Protein AF-A0A7S4NSL6-F1 (afdb_monomer)

Solvent-accessible surface area (backbone atoms only — not comparable to full-atom values): 6901 Å² total; per-residue (Å²): 97,64,71,35,50,52,52,34,56,69,45,31,37,76,83,61,47,49,78,43,40,2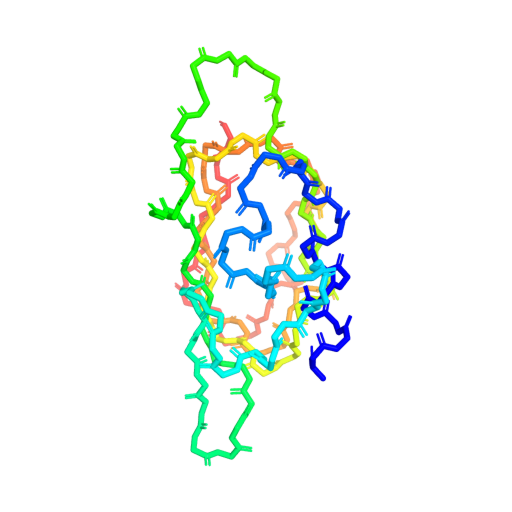9,46,99,85,71,45,74,51,62,60,87,69,22,70,45,46,42,61,42,100,89,68,46,54,30,35,37,48,52,49,74,77,58,77,67,63,92,55,89,72,48,47,27,35,48,50,57,65,38,48,50,55,6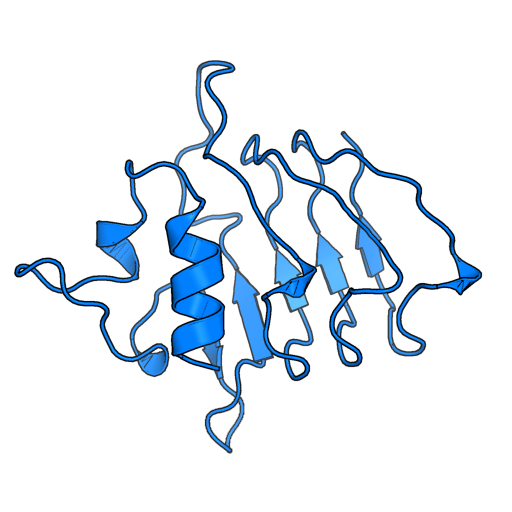3,25,29,37,41,34,47,31,54,39,37,30,30,36,62,51,53,37,80,44,46,28,63,44,27,23,34,39,37,36,26,50,23,52,61,40,73,64,91,46,81,90,41,46,35,90,62,48,79,45,81,40,67,56,99

Organism: NCBI:txid180227

Structure (mmCIF, N/CA/C/O backbone):
data_AF-A0A7S4NSL6-F1
#
_entry.id   AF-A0A7S4NSL6-F1
#
loop_
_atom_site.group_PDB
_atom_site.id
_atom_site.type_symbol
_atom_site.label_atom_id
_atom_site.label_alt_id
_atom_site.label_comp_id
_atom_site.label_asym_id
_atom_site.label_entity_id
_atom_site.label_seq_id
_atom_site.pdbx_PDB_ins_code
_atom_site.Cartn_x
_atom_site.Cartn_y
_atom_site.Cartn_z
_atom_site.occupancy
_atom_site.B_iso_or_equiv
_atom_site.auth_seq_id
_atom_site.auth_comp_id
_atom_site.auth_asym_id
_atom_site.auth_atom_id
_atom_site.pdbx_PDB_model_num
ATOM 1 N N . GLN A 1 1 ? -0.984 0.422 12.783 1.00 85.38 1 GLN A N 1
ATOM 2 C CA . GLN A 1 1 ? -1.329 0.854 11.412 1.00 85.38 1 GLN A CA 1
ATOM 3 C C . GLN A 1 1 ? -0.835 2.257 11.073 1.00 85.38 1 GLN A C 1
ATOM 5 O O . GLN A 1 1 ? -0.291 2.384 9.993 1.00 85.38 1 GLN A O 1
ATOM 10 N N . GLN A 1 2 ? -0.917 3.262 11.964 1.00 94.06 2 GLN A N 1
ATOM 11 C CA . GLN A 1 2 ? -0.351 4.609 11.734 1.00 94.06 2 GLN A CA 1
ATOM 12 C C . GLN A 1 2 ? 1.082 4.547 11.174 1.00 94.06 2 GLN A C 1
ATOM 14 O O . GLN A 1 2 ? 1.312 4.898 10.026 1.00 94.06 2 GLN A O 1
ATOM 19 N N . SER A 1 3 ? 2.024 3.967 11.924 1.00 94.31 3 SER A N 1
ATOM 20 C CA . SER A 1 3 ? 3.428 3.878 11.491 1.00 94.31 3 SER A CA 1
ATOM 21 C C . SER A 1 3 ? 3.640 3.040 10.225 1.00 94.31 3 SER A C 1
ATOM 23 O O . SER A 1 3 ? 4.602 3.257 9.503 1.00 94.31 3 SER A O 1
ATOM 25 N N . LEU A 1 4 ? 2.751 2.085 9.935 1.00 94.44 4 LEU A N 1
ATOM 26 C CA . LEU A 1 4 ? 2.801 1.316 8.688 1.00 94.44 4 LEU A CA 1
ATOM 27 C C . LEU A 1 4 ? 2.448 2.215 7.493 1.00 94.44 4 LEU A C 1
ATOM 29 O O . LEU A 1 4 ? 3.195 2.270 6.520 1.00 94.44 4 LEU A O 1
ATOM 33 N N . MET A 1 5 ? 1.379 3.003 7.620 1.00 94.69 5 MET A N 1
ATOM 34 C CA . MET A 1 5 ? 0.961 3.980 6.612 1.00 94.69 5 MET A CA 1
ATOM 35 C C . MET A 1 5 ? 2.003 5.087 6.412 1.00 94.69 5 MET A C 1
ATOM 37 O O . MET A 1 5 ? 2.308 5.446 5.277 1.00 94.69 5 MET A O 1
ATOM 41 N N . GLU A 1 6 ? 2.607 5.585 7.493 1.00 94.12 6 GLU A N 1
ATOM 42 C CA . GLU A 1 6 ? 3.726 6.541 7.442 1.00 94.12 6 GLU A CA 1
ATOM 43 C C . GLU A 1 6 ? 4.904 5.994 6.647 1.00 94.12 6 GLU A C 1
ATOM 45 O O . GLU A 1 6 ? 5.508 6.705 5.842 1.00 94.12 6 GLU A O 1
ATOM 50 N N . MET A 1 7 ? 5.199 4.709 6.811 1.00 92.25 7 MET A N 1
ATOM 51 C CA . MET A 1 7 ? 6.264 4.066 6.064 1.00 92.25 7 MET A CA 1
ATOM 52 C C . MET A 1 7 ? 5.914 3.885 4.588 1.00 92.25 7 MET A C 1
ATOM 54 O O . MET A 1 7 ? 6.783 4.146 3.756 1.00 92.25 7 MET A O 1
ATOM 58 N N . VAL A 1 8 ? 4.663 3.550 4.246 1.00 91.69 8 VAL A N 1
ATOM 59 C CA . VAL A 1 8 ? 4.191 3.533 2.848 1.00 91.69 8 VAL A CA 1
ATOM 60 C C . VAL A 1 8 ? 4.449 4.888 2.188 1.00 91.69 8 VAL A C 1
ATOM 62 O O . VAL A 1 8 ? 5.104 4.950 1.146 1.00 91.69 8 VAL A O 1
ATOM 65 N N . VAL A 1 9 ? 3.993 5.981 2.807 1.00 90.25 9 VAL A N 1
ATOM 66 C CA . VAL A 1 9 ? 4.131 7.311 2.200 1.00 90.25 9 VAL A CA 1
ATOM 67 C C . VAL A 1 9 ? 5.565 7.830 2.239 1.00 90.25 9 VAL A C 1
ATOM 69 O O . VAL A 1 9 ? 5.956 8.564 1.342 1.00 90.25 9 VAL A O 1
ATOM 72 N N . SER A 1 10 ? 6.397 7.402 3.195 1.00 88.81 10 SER A N 1
ATOM 73 C CA . SER A 1 10 ? 7.812 7.806 3.272 1.00 88.81 10 SER A CA 1
ATOM 74 C C . SER A 1 10 ? 8.651 7.405 2.052 1.00 88.81 10 SER A C 1
ATOM 76 O O . SER A 1 10 ? 9.689 8.014 1.802 1.00 88.81 10 SER A O 1
ATOM 78 N N . GLN A 1 11 ? 8.221 6.376 1.312 1.00 86.38 11 GLN A N 1
ATOM 79 C CA . GLN A 1 11 ? 8.915 5.863 0.125 1.00 86.38 11 GLN A CA 1
ATOM 80 C C . GLN A 1 11 ? 8.409 6.485 -1.186 1.00 86.38 11 GLN A C 1
ATOM 82 O O . GLN A 1 11 ? 9.006 6.279 -2.250 1.00 86.38 11 GLN A O 1
ATOM 87 N N . MET A 1 12 ? 7.319 7.250 -1.124 1.00 86.31 12 MET A N 1
ATOM 88 C CA . MET A 1 12 ? 6.783 7.995 -2.259 1.00 86.31 12 MET A CA 1
ATOM 89 C C . MET A 1 12 ? 7.643 9.250 -2.522 1.00 86.31 12 MET A C 1
ATOM 91 O O . MET A 1 12 ? 8.482 9.644 -1.710 1.00 86.31 12 MET A O 1
ATOM 95 N N . SER A 1 13 ? 7.466 9.896 -3.676 1.00 76.31 13 SER A N 1
ATOM 96 C CA . SER A 1 13 ? 8.153 11.159 -3.969 1.00 76.31 13 SER A CA 1
ATOM 97 C C . SER A 1 13 ? 7.552 12.298 -3.139 1.00 76.31 13 SER A C 1
ATOM 99 O O . SER A 1 13 ? 6.334 12.430 -3.049 1.00 76.31 13 SER A O 1
ATOM 101 N N . ALA A 1 14 ? 8.411 13.137 -2.550 1.00 61.50 14 ALA A N 1
ATOM 102 C CA . ALA A 1 14 ? 8.052 14.232 -1.638 1.00 61.50 14 ALA A CA 1
ATOM 103 C C . ALA A 1 14 ? 7.047 15.240 -2.217 1.00 61.50 14 ALA A C 1
ATOM 105 O O . ALA A 1 14 ? 6.343 15.922 -1.470 1.00 61.50 14 ALA A O 1
ATOM 106 N N . GLU A 1 15 ? 6.952 15.333 -3.543 1.00 64.00 15 GLU A N 1
ATOM 107 C CA . GLU A 1 15 ? 5.935 16.143 -4.192 1.00 64.00 15 GLU A CA 1
ATOM 108 C C . GLU A 1 15 ? 4.558 15.521 -3.910 1.00 64.00 15 GLU A C 1
ATOM 110 O O . GLU A 1 15 ? 4.163 14.540 -4.533 1.00 64.00 15 GLU A O 1
ATOM 115 N N . ASN A 1 16 ? 3.821 16.133 -2.976 1.00 64.25 16 ASN A N 1
ATOM 116 C CA . ASN A 1 16 ? 2.416 15.897 -2.600 1.00 64.25 16 ASN A CA 1
ATOM 117 C C . ASN A 1 16 ? 2.143 15.022 -1.361 1.00 64.25 16 ASN A C 1
ATOM 119 O O . ASN A 1 16 ? 1.035 15.137 -0.838 1.00 64.25 16 ASN A O 1
ATOM 123 N N . ILE A 1 17 ? 3.098 14.248 -0.821 1.00 70.81 17 ILE A N 1
ATOM 124 C CA . ILE A 1 17 ? 2.880 13.471 0.428 1.00 70.81 17 ILE A CA 1
ATOM 125 C C . ILE A 1 17 ? 2.456 14.382 1.579 1.00 70.81 17 ILE A C 1
ATOM 127 O O . ILE A 1 17 ? 1.480 14.110 2.282 1.00 70.81 17 ILE A O 1
ATOM 131 N N . ASP A 1 18 ? 3.178 15.488 1.746 1.00 76.62 18 ASP A N 1
ATOM 132 C CA . ASP A 1 18 ? 2.982 16.397 2.871 1.00 76.62 18 ASP A CA 1
ATOM 133 C C . ASP A 1 18 ? 1.570 16.998 2.862 1.00 76.62 18 ASP A C 1
ATOM 135 O O . ASP A 1 18 ? 0.954 17.149 3.912 1.00 76.62 18 ASP A O 1
ATOM 139 N N . SER A 1 19 ? 1.009 17.255 1.674 1.00 77.62 19 SER A N 1
ATOM 140 C CA . SER A 1 19 ? -0.296 17.908 1.539 1.00 77.62 19 SER A CA 1
ATOM 141 C C . SER A 1 19 ? -1.440 17.107 2.167 1.00 77.62 19 SER A C 1
ATOM 143 O O . SER A 1 19 ? -2.299 17.695 2.826 1.00 77.62 19 SER A O 1
ATOM 145 N N . PHE A 1 20 ? -1.431 15.775 2.036 1.00 85.19 20 PHE A N 1
ATOM 146 C CA . PHE A 1 20 ? -2.503 14.930 2.564 1.00 85.19 20 PHE A CA 1
ATOM 147 C C . PHE A 1 20 ? -2.150 14.243 3.885 1.00 85.19 20 PHE A C 1
ATOM 149 O O . PHE A 1 20 ? -3.065 13.990 4.663 1.00 85.19 20 PHE A O 1
ATOM 156 N N . SER A 1 21 ? -0.867 14.032 4.198 1.00 89.25 21 SER A N 1
ATOM 157 C CA . SER A 1 21 ? -0.452 13.268 5.388 1.00 89.25 21 SER A CA 1
ATOM 158 C C . SER A 1 21 ? 0.189 14.087 6.513 1.00 89.25 21 SER A C 1
ATOM 160 O O . SER A 1 21 ? 0.227 13.599 7.641 1.00 89.25 21 SER A O 1
ATOM 162 N N . LYS A 1 22 ? 0.678 15.316 6.267 1.00 90.75 22 LYS A N 1
ATOM 163 C CA . LYS A 1 22 ? 1.448 16.083 7.264 1.00 90.75 22 LYS A CA 1
ATOM 164 C C . LYS A 1 22 ? 0.883 17.456 7.589 1.00 90.75 22 LYS A C 1
ATOM 166 O O . LYS A 1 22 ? 0.359 18.158 6.726 1.00 90.75 22 LYS A O 1
ATOM 171 N N . ASP A 1 23 ? 1.019 17.855 8.848 1.00 90.19 23 ASP A N 1
ATOM 172 C CA . ASP A 1 23 ? 0.703 19.192 9.343 1.00 90.19 23 ASP A CA 1
ATOM 173 C C . ASP A 1 23 ? 1.667 20.267 8.772 1.00 90.19 23 ASP A C 1
ATOM 175 O O . ASP A 1 23 ? 2.686 19.938 8.156 1.00 90.19 23 ASP A O 1
ATOM 179 N N . PRO A 1 24 ? 1.390 21.571 8.975 1.00 88.75 24 PRO A N 1
ATOM 180 C CA . PRO A 1 24 ? 2.279 22.648 8.526 1.00 88.75 24 PRO A CA 1
ATOM 181 C C . PRO A 1 24 ? 3.691 22.627 9.133 1.00 88.75 24 PRO A C 1
ATOM 183 O O . PRO A 1 24 ? 4.565 23.346 8.652 1.00 88.75 24 PRO A O 1
ATOM 186 N N . ASN A 1 25 ? 3.919 21.838 10.186 1.00 89.25 25 ASN A N 1
ATOM 187 C CA . ASN A 1 25 ? 5.221 21.673 10.828 1.00 89.25 25 ASN A CA 1
ATOM 188 C C . ASN A 1 25 ? 6.001 20.474 10.261 1.00 89.25 25 ASN A C 1
ATOM 190 O O . ASN A 1 25 ? 7.143 20.252 10.661 1.00 89.25 25 ASN A O 1
ATOM 194 N N . GLY A 1 26 ? 5.409 19.710 9.336 1.00 87.25 26 GLY A N 1
ATOM 195 C CA . GLY A 1 26 ? 6.012 18.521 8.745 1.00 87.25 26 GLY A CA 1
ATOM 196 C C . GLY A 1 26 ? 5.884 17.259 9.602 1.00 87.25 26 GLY A C 1
ATOM 197 O O . GLY A 1 26 ? 6.600 16.291 9.345 1.00 87.25 26 GLY A O 1
ATOM 198 N N . ASN A 1 27 ? 4.992 17.239 10.594 1.00 90.94 27 ASN A N 1
ATOM 199 C CA . ASN A 1 27 ? 4.657 16.032 11.349 1.00 90.94 27 ASN A CA 1
ATOM 200 C C . ASN A 1 27 ? 3.497 15.303 10.678 1.00 90.94 27 ASN A C 1
ATOM 202 O O . ASN A 1 27 ? 2.580 15.949 10.174 1.00 90.94 27 ASN A O 1
ATOM 206 N N . PHE A 1 28 ? 3.500 13.971 10.701 1.00 93.12 28 PHE A N 1
ATOM 207 C CA . PHE A 1 28 ? 2.334 13.213 10.259 1.00 93.12 28 PHE A CA 1
ATOM 208 C C . PHE A 1 2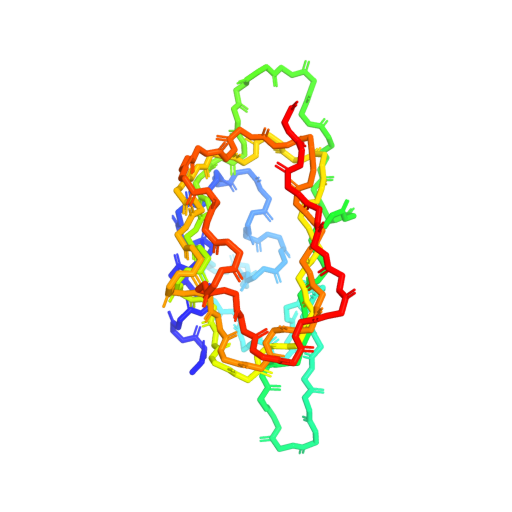8 ? 1.121 13.544 11.133 1.00 93.12 28 PHE A C 1
ATOM 210 O O . PHE A 1 28 ? 1.220 13.569 12.360 1.00 93.12 28 PHE A O 1
ATOM 217 N N . ARG A 1 29 ? -0.012 13.817 10.484 1.00 94.56 29 ARG A N 1
ATOM 218 C CA . ARG A 1 29 ? -1.320 13.849 11.142 1.00 94.56 29 ARG A CA 1
ATOM 219 C C . ARG A 1 29 ? -1.737 12.430 11.514 1.00 94.56 29 ARG A C 1
ATOM 221 O O . ARG A 1 29 ? -1.226 11.461 10.936 1.00 94.56 29 ARG A O 1
ATOM 228 N N . ASP A 1 30 ? -2.713 12.312 12.402 1.00 95.44 30 ASP A N 1
ATOM 229 C CA . ASP A 1 30 ? -3.407 11.045 12.603 1.00 95.44 30 ASP A CA 1
ATOM 230 C C . ASP A 1 30 ? -4.009 10.563 11.272 1.00 95.44 30 ASP A C 1
ATOM 232 O O . ASP A 1 30 ? -4.525 11.362 10.486 1.00 95.44 30 ASP A O 1
ATOM 236 N N . ILE A 1 31 ? -3.921 9.258 10.990 1.00 94.44 31 ILE A N 1
ATOM 237 C CA . ILE A 1 31 ? -4.423 8.657 9.738 1.00 94.44 31 ILE A CA 1
ATOM 238 C C . ILE A 1 31 ? -5.913 8.912 9.499 1.00 94.44 31 ILE A C 1
ATOM 240 O O . ILE A 1 31 ? -6.352 8.846 8.356 1.00 94.44 31 ILE A O 1
ATOM 244 N N . GLU A 1 32 ? -6.680 9.231 10.543 1.00 94.62 32 GLU A N 1
ATOM 245 C CA . GLU A 1 32 ? -8.091 9.626 10.431 1.00 94.62 32 GLU A CA 1
ATOM 246 C C . GLU A 1 32 ? -8.266 10.925 9.624 1.00 94.62 32 GLU A C 1
ATOM 248 O O . GLU A 1 32 ? -9.315 11.163 9.031 1.00 94.62 32 GLU A O 1
ATOM 253 N N . GLU A 1 33 ? -7.226 11.761 9.574 1.00 93.81 33 GLU A N 1
ATOM 254 C CA . GLU A 1 33 ? -7.199 13.023 8.834 1.00 93.81 33 GLU A CA 1
ATOM 255 C C . GLU A 1 33 ? -6.540 12.892 7.451 1.00 93.81 33 GLU A C 1
ATOM 257 O O . GLU A 1 33 ? -6.416 13.881 6.720 1.00 93.81 33 GLU A O 1
ATOM 262 N N . TRP A 1 34 ? -6.059 11.701 7.080 1.00 94.19 34 TRP A N 1
ATOM 263 C CA . TRP A 1 34 ? -5.372 11.513 5.807 1.00 94.19 34 TRP A CA 1
ATOM 264 C C . TRP A 1 34 ? -6.376 11.458 4.662 1.00 94.19 34 TRP A C 1
ATOM 266 O O . TRP A 1 34 ? -7.266 10.610 4.623 1.00 94.19 34 TRP A O 1
ATOM 276 N N . ALA A 1 35 ? -6.206 12.338 3.673 1.00 91.38 35 ALA A N 1
ATOM 277 C CA . ALA A 1 35 ? -7.063 12.298 2.495 1.00 91.38 35 ALA A CA 1
ATOM 278 C C . ALA A 1 35 ? -6.919 10.949 1.770 1.00 91.38 35 ALA A C 1
ATOM 280 O O . ALA A 1 35 ? -5.814 10.420 1.616 1.00 91.38 35 ALA A O 1
ATOM 281 N N . GLY A 1 36 ? -8.051 10.409 1.316 1.00 92.94 36 GLY A N 1
ATOM 282 C CA . GLY A 1 36 ? -8.103 9.121 0.630 1.00 92.94 36 GLY A CA 1
ATOM 283 C C . GLY A 1 36 ? -7.861 7.910 1.529 1.00 92.94 36 GLY A C 1
ATOM 284 O O . GLY A 1 36 ? -7.656 6.832 0.990 1.00 92.94 36 GLY A O 1
ATOM 285 N N . VAL A 1 37 ? -7.865 8.059 2.857 1.00 96.00 37 VAL A N 1
ATOM 286 C CA . VAL A 1 37 ? -7.900 6.933 3.799 1.00 96.00 37 VAL A CA 1
ATOM 287 C C . VAL A 1 37 ? -9.284 6.876 4.442 1.00 96.00 37 VAL A C 1
ATOM 289 O O . VAL A 1 37 ? -9.745 7.862 5.013 1.00 96.00 37 VAL A O 1
ATOM 292 N N . THR A 1 38 ? -9.933 5.717 4.366 1.00 97.25 38 THR A N 1
ATOM 293 C CA . THR A 1 38 ? -11.198 5.443 5.062 1.00 97.25 38 THR A CA 1
ATOM 294 C C . THR A 1 38 ? -10.948 4.392 6.140 1.00 97.25 38 THR A C 1
ATOM 296 O O . THR A 1 38 ? -10.265 3.388 5.900 1.00 97.25 38 THR A O 1
ATOM 299 N N . LEU A 1 39 ? -11.506 4.609 7.332 1.00 97.69 39 LEU A N 1
ATOM 300 C CA . LEU A 1 39 ? -11.377 3.703 8.472 1.00 97.69 39 LEU A CA 1
ATOM 301 C C . LEU A 1 39 ? -12.663 2.898 8.707 1.00 97.69 39 LEU A C 1
ATOM 303 O O . LEU A 1 39 ? -13.760 3.335 8.363 1.00 97.69 39 LEU A O 1
ATOM 307 N N . ASN A 1 40 ? -12.514 1.724 9.310 1.00 96.69 40 ASN A N 1
ATOM 308 C CA . ASN A 1 40 ? -13.595 0.953 9.914 1.00 96.69 40 ASN A CA 1
ATOM 309 C C . ASN A 1 40 ? -14.072 1.603 11.226 1.00 96.69 40 ASN A C 1
ATOM 311 O O . ASN A 1 40 ? -13.393 2.458 11.793 1.00 96.69 40 ASN A O 1
ATOM 315 N N . ASP A 1 41 ? -15.205 1.132 11.760 1.00 95.81 41 ASP A N 1
ATOM 316 C CA . ASP A 1 41 ? -15.775 1.608 13.034 1.00 95.81 41 ASP A CA 1
ATOM 317 C C . ASP A 1 41 ? -14.835 1.409 14.240 1.00 95.81 41 ASP A C 1
ATOM 319 O O . ASP A 1 41 ? -14.955 2.100 15.250 1.00 95.81 41 ASP A O 1
ATOM 323 N N . ASP A 1 42 ? -13.897 0.461 14.149 1.00 95.12 42 ASP A N 1
ATOM 324 C CA . ASP A 1 42 ? -12.866 0.201 15.161 1.00 95.12 42 ASP A CA 1
ATOM 325 C C . ASP A 1 42 ? -11.592 1.048 14.971 1.00 95.12 42 ASP A C 1
ATOM 327 O O . ASP A 1 42 ? -10.603 0.864 15.684 1.00 95.12 42 ASP A O 1
ATOM 331 N N . GLY A 1 43 ? -11.614 1.967 14.004 1.00 94.94 43 GLY A N 1
ATOM 332 C CA . GLY A 1 43 ? -10.507 2.839 13.643 1.00 94.94 43 GLY A CA 1
ATOM 333 C C . GLY A 1 43 ? -9.473 2.192 12.724 1.00 94.94 43 GLY A C 1
ATOM 334 O O . GLY A 1 43 ? -8.502 2.858 12.380 1.00 94.94 43 GLY A O 1
ATOM 335 N N . THR A 1 44 ? -9.618 0.927 12.306 1.00 96.50 44 THR A N 1
ATOM 336 C CA . THR A 1 44 ? -8.651 0.266 11.408 1.00 96.50 44 THR A CA 1
ATOM 337 C C . THR A 1 44 ? -8.739 0.756 9.962 1.00 96.50 44 THR A C 1
ATOM 339 O O . THR A 1 44 ? -9.810 1.131 9.504 1.00 96.50 44 THR A O 1
ATOM 342 N N . VAL A 1 45 ? -7.631 0.772 9.215 1.00 97.81 45 VAL A N 1
ATOM 343 C CA . VAL A 1 45 ? -7.634 1.184 7.802 1.00 97.81 45 VAL A CA 1
ATOM 344 C C . VAL A 1 45 ? -8.401 0.156 6.991 1.00 97.81 45 VAL A C 1
ATOM 346 O O . VAL A 1 45 ? -8.024 -1.016 6.977 1.00 97.81 45 VAL A O 1
ATOM 349 N N . ARG A 1 46 ? -9.444 0.621 6.307 1.00 98.00 46 ARG A N 1
ATOM 350 C CA . ARG A 1 46 ? -10.287 -0.184 5.427 1.00 98.00 46 ARG A CA 1
ATOM 351 C C . ARG A 1 46 ? -9.940 0.039 3.965 1.00 98.00 46 ARG A C 1
ATOM 353 O O . ARG A 1 46 ? -9.838 -0.911 3.205 1.00 98.00 46 ARG A O 1
ATOM 360 N N . GLU A 1 47 ? -9.771 1.288 3.563 1.00 97.88 47 GLU A N 1
ATOM 361 C CA . GLU A 1 47 ? -9.658 1.644 2.151 1.00 97.88 47 GLU A CA 1
ATOM 362 C C . GLU A 1 47 ? -8.628 2.753 1.961 1.00 97.88 47 GLU A C 1
ATOM 364 O O . GLU A 1 47 ? -8.509 3.666 2.785 1.00 97.88 47 GLU A O 1
ATOM 369 N N . VAL A 1 48 ? -7.890 2.654 0.853 1.00 96.19 48 VAL A N 1
ATOM 370 C CA . VAL A 1 48 ? -6.923 3.656 0.416 1.00 96.19 48 VAL A CA 1
ATOM 371 C C . VAL A 1 48 ? -7.160 4.030 -1.048 1.00 96.19 48 VAL A C 1
ATOM 373 O O . VAL A 1 48 ? -6.835 3.272 -1.962 1.00 96.19 48 VAL A O 1
ATOM 376 N N . ILE A 1 49 ? -7.674 5.240 -1.280 1.00 94.06 49 ILE A N 1
ATOM 377 C CA . ILE A 1 49 ? -7.884 5.834 -2.604 1.00 94.06 49 ILE A CA 1
ATOM 378 C C . ILE A 1 49 ? -6.890 6.971 -2.820 1.00 94.06 49 ILE A C 1
ATOM 380 O O . ILE A 1 49 ? -7.135 8.122 -2.453 1.00 94.06 49 ILE A O 1
ATOM 384 N N . TRP A 1 50 ? -5.786 6.681 -3.504 1.00 91.00 50 TRP A N 1
ATOM 385 C CA . TRP A 1 50 ? -4.819 7.709 -3.903 1.00 91.00 50 TRP A CA 1
ATOM 386 C C . TRP A 1 50 ? -4.716 7.898 -5.422 1.00 91.00 50 TRP A C 1
ATOM 388 O O . TRP A 1 50 ? -4.040 8.810 -5.910 1.00 91.00 50 TRP A O 1
ATOM 398 N N . SER A 1 51 ? -5.460 7.102 -6.191 1.00 87.31 51 SER A N 1
ATOM 399 C CA . SER A 1 51 ? -5.615 7.226 -7.643 1.00 87.31 51 SER A CA 1
ATOM 400 C C . SER A 1 51 ? -6.206 8.561 -8.096 1.00 87.31 51 SER A C 1
ATOM 402 O O . SER A 1 51 ? -6.112 8.878 -9.274 1.00 87.31 51 SER A O 1
ATOM 404 N N . THR A 1 52 ? -6.734 9.406 -7.204 1.00 83.44 52 THR A N 1
ATOM 405 C CA . THR A 1 52 ? -7.264 10.751 -7.518 1.00 83.44 52 THR A CA 1
ATOM 406 C C . THR A 1 52 ? -6.485 11.896 -6.864 1.00 83.44 52 THR A C 1
ATOM 408 O O . THR A 1 52 ? -6.565 13.023 -7.345 1.00 83.44 52 THR A O 1
ATOM 411 N N . LEU A 1 53 ? -5.692 11.621 -5.823 1.00 78.62 53 LEU A N 1
ATOM 412 C CA . LEU A 1 53 ? -5.038 12.661 -5.016 1.00 78.62 53 LEU A CA 1
ATOM 413 C C . LEU A 1 53 ? -3.794 13.259 -5.666 1.00 78.62 53 LEU A C 1
ATOM 415 O O . LEU A 1 53 ? -3.461 14.420 -5.438 1.00 78.62 53 LEU A O 1
ATOM 419 N N . PHE A 1 54 ? -3.096 12.476 -6.479 1.00 71.75 54 PHE A N 1
ATOM 420 C CA . PHE A 1 54 ? -1.878 12.935 -7.126 1.00 71.75 54 PHE A CA 1
ATOM 421 C C . PHE A 1 54 ? -2.184 13.597 -8.472 1.00 71.75 54 PHE A C 1
ATOM 423 O O . PHE A 1 54 ? -3.152 13.278 -9.164 1.00 71.75 54 PHE A O 1
ATOM 430 N N . ARG A 1 55 ? -1.333 14.519 -8.917 1.00 74.00 55 ARG A N 1
ATOM 431 C CA . ARG A 1 55 ? -1.338 14.884 -10.338 1.00 74.00 55 ARG A CA 1
ATOM 432 C C . ARG A 1 55 ? -0.806 13.689 -11.132 1.00 74.00 55 ARG A C 1
ATOM 434 O O . ARG A 1 55 ? 0.167 13.062 -10.712 1.00 74.00 55 ARG A O 1
ATOM 441 N N . ILE A 1 56 ? -1.421 13.371 -12.275 1.00 71.44 56 ILE A N 1
ATOM 442 C CA . ILE A 1 56 ? -0.834 12.389 -13.200 1.00 71.44 56 ILE A CA 1
ATOM 443 C C . ILE A 1 56 ? 0.500 12.982 -13.675 1.00 71.44 56 ILE A C 1
ATOM 445 O O . ILE A 1 56 ? 0.503 14.104 -14.192 1.00 71.44 56 ILE A O 1
ATOM 449 N N . PRO A 1 57 ? 1.637 12.307 -13.446 1.00 69.50 57 PRO A N 1
ATOM 450 C CA . PRO A 1 57 ? 2.929 12.879 -13.783 1.00 69.50 57 PRO A CA 1
ATOM 451 C C . PRO A 1 57 ? 3.055 13.035 -15.306 1.00 69.50 57 PRO A C 1
ATOM 453 O O . PRO A 1 57 ? 2.878 12.085 -16.063 1.00 69.50 57 PRO A O 1
ATOM 456 N N . GLU A 1 58 ? 3.366 14.252 -15.764 1.00 68.62 58 GLU A N 1
ATOM 457 C CA . GLU A 1 58 ? 3.593 14.553 -17.191 1.00 68.62 58 GLU A CA 1
ATOM 458 C C . GLU A 1 58 ? 4.878 13.908 -17.724 1.00 68.62 58 GLU A C 1
ATOM 460 O O . GLU A 1 58 ? 5.021 13.661 -18.922 1.00 68.62 58 GLU A O 1
ATOM 465 N N . LYS A 1 59 ? 5.835 13.657 -16.827 1.00 67.25 59 LYS A N 1
ATOM 466 C CA . LYS A 1 59 ? 7.123 13.040 -17.128 1.00 67.25 59 LYS A CA 1
ATOM 467 C C . LYS A 1 59 ? 7.210 11.663 -16.507 1.00 67.25 59 LYS A C 1
ATOM 469 O O . LYS A 1 59 ? 6.484 11.308 -15.587 1.00 67.25 59 LYS A O 1
ATOM 474 N N . ARG A 1 60 ? 8.164 10.882 -17.005 1.00 61.28 60 ARG A N 1
ATOM 475 C CA . ARG A 1 60 ? 8.415 9.522 -16.538 1.00 61.28 60 ARG A CA 1
ATOM 476 C C . ARG A 1 60 ? 9.152 9.459 -15.193 1.00 61.28 60 ARG A C 1
ATOM 478 O O . ARG A 1 60 ? 9.585 8.371 -14.814 1.00 61.28 60 ARG A O 1
ATOM 485 N N . ASP A 1 61 ? 9.276 10.572 -14.501 1.00 65.94 61 ASP A N 1
ATOM 486 C CA . ASP A 1 61 ? 9.965 10.714 -13.232 1.00 65.94 61 ASP A CA 1
ATOM 487 C C . ASP A 1 61 ? 8.941 10.226 -12.189 1.00 65.94 61 ASP A C 1
ATOM 489 O O . ASP A 1 61 ? 8.022 10.953 -11.833 1.00 65.94 61 ASP A O 1
ATOM 493 N N . GLY A 1 62 ? 8.945 8.921 -11.887 1.00 70.50 62 GLY A N 1
ATOM 494 C CA . GLY A 1 62 ? 7.853 8.250 -11.163 1.00 70.50 62 GLY A CA 1
ATOM 495 C C . GLY A 1 62 ? 7.522 8.882 -9.805 1.00 70.50 62 GLY A C 1
ATOM 496 O O . GLY A 1 62 ? 8.352 9.562 -9.210 1.00 70.50 62 GLY A O 1
ATOM 497 N N . GLN A 1 63 ? 6.327 8.611 -9.273 1.00 78.88 63 GLN A N 1
ATOM 498 C CA . GLN A 1 63 ? 5.836 9.177 -8.000 1.00 78.88 63 GLN A CA 1
ATOM 499 C C . GLN A 1 63 ? 6.465 8.518 -6.747 1.00 78.88 63 GLN A C 1
ATOM 501 O O . GLN A 1 63 ? 5.892 8.530 -5.660 1.00 78.88 63 GLN A O 1
ATOM 506 N N . GLY A 1 64 ? 7.660 7.940 -6.882 1.00 86.94 64 GLY A N 1
ATOM 507 C CA . GLY A 1 64 ? 8.335 7.153 -5.850 1.00 86.94 64 GLY A CA 1
ATOM 508 C C . GLY A 1 64 ? 7.901 5.688 -5.816 1.00 86.94 64 GLY A C 1
ATOM 509 O O . GLY A 1 64 ? 7.296 5.175 -6.762 1.00 86.94 64 GLY A O 1
ATOM 510 N N . THR A 1 65 ? 8.269 5.007 -4.732 1.00 89.94 65 THR A N 1
ATOM 511 C CA . THR A 1 65 ? 8.054 3.569 -4.561 1.00 89.94 65 THR A CA 1
ATOM 512 C C . THR A 1 65 ? 6.859 3.301 -3.658 1.00 89.94 65 THR A C 1
ATOM 514 O O . THR A 1 65 ? 6.775 3.858 -2.569 1.00 89.94 65 THR A O 1
ATOM 517 N N . ILE A 1 66 ? 5.967 2.409 -4.089 1.00 90.50 66 ILE A N 1
ATOM 518 C CA . ILE A 1 66 ? 4.910 1.857 -3.248 1.00 90.50 66 ILE A CA 1
ATOM 519 C C . ILE A 1 66 ? 5.308 0.457 -2.772 1.00 90.50 66 ILE A C 1
ATOM 521 O O . ILE A 1 66 ? 5.658 -0.416 -3.569 1.00 90.50 66 ILE A O 1
ATOM 525 N N . LEU A 1 67 ? 5.264 0.246 -1.457 1.00 91.12 67 LEU A N 1
ATOM 526 C CA . LEU A 1 67 ? 5.526 -1.048 -0.834 1.00 91.12 67 LEU A CA 1
ATOM 527 C C . LEU A 1 67 ? 4.204 -1.626 -0.323 1.00 91.12 67 LEU A C 1
ATOM 529 O O . LEU A 1 67 ? 3.764 -1.305 0.778 1.00 91.12 67 LEU A O 1
ATOM 533 N N . LEU A 1 68 ? 3.562 -2.465 -1.141 1.00 90.94 68 LEU A N 1
ATOM 534 C CA . LEU A 1 68 ? 2.236 -3.024 -0.840 1.00 90.94 68 LEU A CA 1
ATOM 535 C C . LEU A 1 68 ? 2.218 -3.861 0.454 1.00 90.94 68 LEU A C 1
ATOM 537 O O . LEU A 1 68 ? 1.218 -3.871 1.160 1.00 90.94 68 LEU A O 1
ATOM 541 N N . GLU A 1 69 ? 3.347 -4.482 0.800 1.00 91.56 69 GLU A N 1
ATOM 542 C CA . GLU A 1 69 ? 3.539 -5.270 2.030 1.00 91.56 69 GLU A CA 1
ATOM 543 C C . GLU A 1 69 ? 3.486 -4.432 3.328 1.00 91.56 69 GLU A C 1
ATOM 545 O O . GLU A 1 69 ? 3.440 -4.991 4.419 1.00 91.56 69 GLU A O 1
ATOM 550 N N . TRP A 1 70 ? 3.524 -3.095 3.232 1.00 94.44 70 TRP A N 1
ATOM 551 C CA . TRP A 1 70 ? 3.468 -2.190 4.389 1.00 94.44 70 TRP A CA 1
ATOM 552 C C . TRP A 1 70 ? 2.066 -1.638 4.622 1.00 94.44 70 TRP A C 1
ATOM 554 O O . TRP A 1 70 ? 1.864 -0.892 5.577 1.00 94.44 70 TRP A O 1
ATOM 564 N N . PHE A 1 71 ? 1.089 -1.978 3.783 1.00 95.88 71 PHE A N 1
ATOM 565 C CA . PHE A 1 71 ? -0.291 -1.644 4.101 1.00 95.88 71 PHE A CA 1
ATOM 566 C C . PHE A 1 71 ? -0.779 -2.489 5.288 1.00 95.88 71 PHE A C 1
ATOM 568 O O . PHE A 1 71 ? -0.370 -3.641 5.436 1.00 95.88 71 PHE A O 1
ATOM 575 N N . PRO A 1 72 ? -1.643 -1.942 6.161 1.00 96.31 72 PRO A N 1
ATOM 576 C CA . PRO A 1 72 ? -2.232 -2.710 7.251 1.00 96.31 72 PRO A CA 1
ATOM 577 C C . PRO A 1 72 ? -2.988 -3.940 6.740 1.00 96.31 72 PRO A C 1
ATOM 579 O O . PRO A 1 72 ? -3.721 -3.847 5.763 1.00 96.31 72 PRO A O 1
ATOM 582 N N . GLU A 1 73 ? -2.901 -5.059 7.462 1.00 96.00 73 GLU A N 1
ATOM 583 C CA . GLU A 1 73 ? -3.604 -6.316 7.135 1.00 96.00 73 GLU A CA 1
ATOM 584 C C . GLU A 1 73 ? -5.133 -6.179 7.018 1.00 96.00 73 GLU A C 1
ATOM 586 O O . GLU A 1 73 ? -5.791 -7.033 6.427 1.00 96.00 73 GLU A O 1
ATOM 591 N N . THR A 1 74 ? -5.695 -5.119 7.605 1.00 96.75 74 THR A N 1
ATOM 592 C CA . THR A 1 74 ? -7.130 -4.810 7.623 1.00 96.75 74 THR A CA 1
ATOM 593 C C . THR A 1 74 ? -7.625 -4.123 6.358 1.00 96.75 74 THR A C 1
ATOM 595 O O . THR A 1 74 ? -8.835 -4.006 6.193 1.00 96.75 74 THR A O 1
ATOM 598 N N . VAL A 1 75 ? -6.726 -3.639 5.492 1.00 98.19 75 VAL A N 1
ATOM 599 C CA . VAL A 1 75 ? -7.138 -2.933 4.278 1.00 98.19 75 VAL A CA 1
ATOM 600 C C . VAL A 1 75 ? -7.831 -3.905 3.326 1.00 98.19 75 VAL A C 1
ATOM 602 O O . VAL A 1 75 ? -7.341 -4.998 3.042 1.00 98.19 75 VAL A O 1
ATOM 605 N N . GLU A 1 76 ? -8.984 -3.486 2.833 1.00 98.50 76 GLU A N 1
ATOM 606 C CA . GLU A 1 76 ? -9.831 -4.242 1.923 1.00 98.50 76 GLU A CA 1
ATOM 607 C C . GLU A 1 76 ? -9.696 -3.737 0.486 1.00 98.50 76 GLU A C 1
ATOM 609 O O . GLU A 1 76 ? -9.811 -4.527 -0.449 1.00 98.50 76 GLU A O 1
ATOM 614 N N . GLU A 1 77 ? -9.415 -2.447 0.295 1.00 98.50 77 GLU A N 1
ATOM 615 C CA . GLU A 1 77 ? -9.431 -1.815 -1.026 1.00 98.50 77 GLU A CA 1
ATOM 616 C C . GLU A 1 77 ? -8.264 -0.833 -1.202 1.00 98.50 77 GLU A C 1
ATOM 618 O O . GLU A 1 77 ? -8.036 0.047 -0.366 1.00 98.50 77 GLU A O 1
ATOM 623 N N . ILE A 1 78 ? -7.511 -0.981 -2.295 1.00 97.75 78 ILE A N 1
ATOM 624 C CA . ILE A 1 78 ? -6.373 -0.119 -2.639 1.00 97.75 78 ILE A CA 1
ATOM 625 C C . ILE A 1 78 ? -6.487 0.341 -4.097 1.00 97.75 78 ILE A C 1
ATOM 627 O O . ILE A 1 78 ? -6.418 -0.468 -5.025 1.00 97.75 78 ILE A O 1
ATOM 631 N N . TYR A 1 79 ? -6.549 1.659 -4.302 1.00 96.19 79 TYR A N 1
ATOM 632 C CA . TYR A 1 79 ? -6.631 2.294 -5.620 1.00 96.19 79 TYR A CA 1
ATOM 633 C C . TYR A 1 79 ? -5.453 3.248 -5.847 1.00 96.19 79 TYR A C 1
ATOM 635 O O . TYR A 1 79 ? -5.359 4.325 -5.250 1.00 96.19 79 TYR A O 1
ATOM 643 N N . LEU A 1 80 ? -4.553 2.856 -6.749 1.00 92.75 80 LEU A N 1
ATOM 644 C CA . LEU A 1 80 ? -3.266 3.499 -7.034 1.00 92.75 80 LEU A CA 1
ATOM 645 C C . LEU A 1 80 ? -3.018 3.725 -8.535 1.00 92.75 80 LEU A C 1
ATOM 647 O O . LEU A 1 80 ? -1.895 4.061 -8.914 1.00 92.75 80 LEU A O 1
ATOM 651 N N . ASN A 1 81 ? -4.005 3.502 -9.402 1.00 91.62 81 ASN A N 1
ATOM 652 C CA . ASN A 1 81 ? -3.816 3.537 -10.853 1.00 91.62 81 ASN A CA 1
ATOM 653 C C . ASN A 1 81 ? -3.346 4.899 -11.399 1.00 91.62 81 ASN A C 1
ATOM 655 O O . ASN A 1 81 ? -3.628 5.954 -10.829 1.00 91.62 81 ASN A O 1
ATOM 659 N N . ASP A 1 82 ? -2.627 4.851 -12.526 1.00 87.94 82 ASP A N 1
ATOM 660 C CA . ASP A 1 82 ? -2.167 6.011 -13.313 1.00 87.94 82 ASP A CA 1
ATOM 661 C C . ASP A 1 82 ? -1.168 6.939 -12.600 1.00 87.94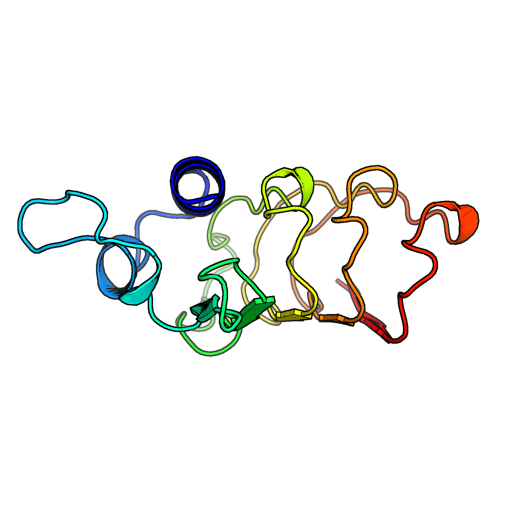 82 ASP A C 1
ATOM 663 O O . ASP A 1 82 ? -1.058 8.135 -12.905 1.00 87.94 82 ASP A O 1
ATOM 667 N N . ARG A 1 83 ? -0.417 6.415 -11.624 1.00 86.38 83 ARG A N 1
ATOM 668 C CA . ARG A 1 83 ? 0.503 7.214 -10.796 1.00 86.38 83 ARG A CA 1
ATOM 669 C C . ARG A 1 83 ? 1.978 7.000 -11.092 1.00 86.38 83 ARG A C 1
ATOM 671 O O . ARG A 1 83 ? 2.805 7.702 -10.527 1.00 86.38 83 ARG A O 1
ATOM 678 N N . SER A 1 84 ? 2.352 6.118 -12.019 1.00 88.62 84 SER A N 1
ATOM 679 C CA . SER A 1 84 ? 3.769 5.805 -12.276 1.00 88.62 84 SER A CA 1
ATOM 680 C C . SER A 1 84 ? 4.555 5.434 -11.003 1.00 88.62 84 SER A C 1
ATOM 682 O O . SER A 1 84 ? 5.757 5.706 -10.935 1.00 88.62 84 SER A O 1
ATOM 684 N N . PHE A 1 85 ? 3.908 4.829 -10.000 1.00 88.88 85 PHE A N 1
ATOM 685 C CA . PHE A 1 85 ? 4.613 4.286 -8.838 1.00 88.88 85 PHE A CA 1
ATOM 686 C C . PHE A 1 85 ? 5.514 3.134 -9.271 1.00 88.88 85 PHE A C 1
ATOM 688 O O . PHE A 1 85 ? 5.101 2.285 -10.061 1.00 88.88 85 PHE A O 1
ATOM 695 N N . SER A 1 86 ? 6.739 3.093 -8.757 1.00 91.44 86 SER A N 1
ATOM 696 C CA . SER A 1 86 ? 7.582 1.900 -8.823 1.00 91.44 86 SER A CA 1
ATOM 697 C C . SER A 1 86 ? 7.331 1.004 -7.617 1.00 91.44 86 SER A C 1
ATOM 699 O O . SER A 1 86 ? 6.753 1.429 -6.623 1.00 91.44 86 SER A O 1
ATOM 701 N N . GLY A 1 87 ? 7.778 -0.243 -7.680 1.00 91.31 87 GLY A N 1
ATOM 702 C CA . GLY A 1 87 ? 7.681 -1.156 -6.547 1.00 91.31 87 GLY A CA 1
ATOM 703 C C . GLY A 1 87 ? 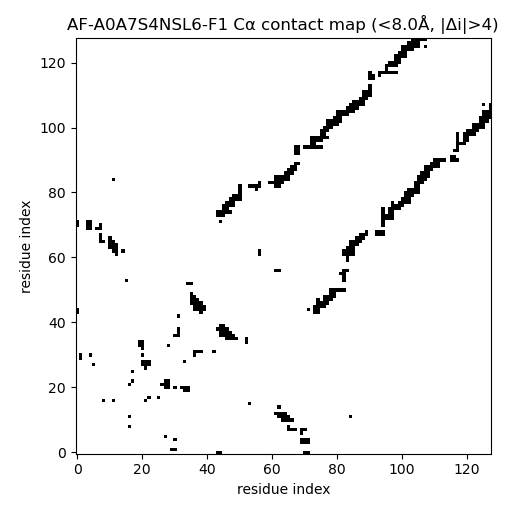7.733 -2.606 -6.975 1.00 91.31 87 GLY A C 1
ATOM 704 O O . GLY A 1 87 ? 7.742 -2.917 -8.171 1.00 91.31 87 GLY A O 1
ATOM 705 N N . ILE A 1 88 ? 7.780 -3.481 -5.976 1.00 93.12 88 ILE A N 1
ATOM 706 C CA . ILE A 1 88 ? 7.656 -4.920 -6.166 1.00 93.12 88 ILE A CA 1
ATOM 707 C C . ILE A 1 88 ? 6.251 -5.322 -5.719 1.00 93.12 88 ILE A C 1
ATOM 709 O O . ILE A 1 88 ? 5.883 -5.118 -4.564 1.00 93.12 88 ILE A O 1
ATOM 713 N N . LEU A 1 89 ? 5.473 -5.884 -6.639 1.00 92.69 89 LEU A N 1
ATOM 714 C CA . LEU A 1 89 ? 4.228 -6.570 -6.349 1.00 92.69 89 LEU A CA 1
ATOM 715 C C . LEU A 1 89 ? 4.557 -8.031 -6.042 1.00 92.69 89 LEU A C 1
ATOM 717 O O . LEU A 1 89 ? 4.850 -8.827 -6.937 1.00 92.69 89 LEU A O 1
ATOM 721 N N . ASP A 1 90 ? 4.540 -8.350 -4.753 1.00 92.75 90 ASP A N 1
ATOM 722 C CA . ASP A 1 90 ? 4.664 -9.705 -4.230 1.00 92.75 90 ASP A CA 1
ATOM 723 C C . ASP A 1 90 ? 3.314 -10.122 -3.649 1.00 92.75 90 ASP A C 1
ATOM 725 O O . ASP A 1 90 ? 2.900 -9.644 -2.593 1.00 92.75 90 ASP A O 1
ATOM 729 N N . CYS A 1 91 ? 2.608 -10.990 -4.372 1.00 91.25 91 CYS A N 1
ATOM 730 C CA . CYS A 1 91 ? 1.281 -11.460 -3.988 1.00 91.25 91 CYS A CA 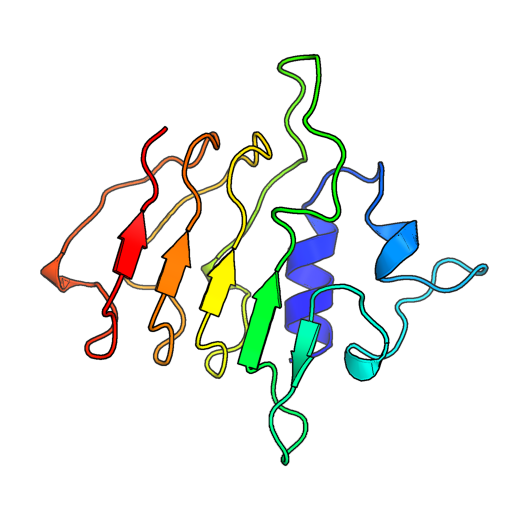1
ATOM 731 C C . CYS A 1 91 ? 1.263 -12.163 -2.622 1.00 91.25 91 CYS A C 1
ATOM 733 O O . CYS A 1 91 ? 0.266 -12.046 -1.922 1.00 91.25 91 CYS A O 1
ATOM 735 N N . GLU A 1 92 ? 2.359 -12.815 -2.205 1.00 92.56 92 GLU A N 1
ATOM 736 C CA . GLU A 1 92 ? 2.440 -13.491 -0.894 1.00 92.56 92 GLU A CA 1
ATOM 737 C C . GLU A 1 92 ? 2.434 -12.522 0.292 1.00 92.56 92 GLU A C 1
ATOM 739 O O . GLU A 1 92 ? 2.225 -12.941 1.429 1.00 92.56 92 GLU A O 1
ATOM 744 N N . LYS A 1 93 ? 2.684 -11.238 0.034 1.00 93.81 93 LYS A N 1
ATOM 745 C CA . LYS A 1 93 ? 2.758 -10.191 1.052 1.00 93.81 93 LYS A CA 1
ATOM 746 C C . LYS A 1 93 ? 1.637 -9.168 0.935 1.00 93.81 93 LYS A C 1
ATOM 748 O O . LYS A 1 93 ? 1.707 -8.112 1.557 1.00 93.81 93 LYS A O 1
ATOM 753 N N . LEU A 1 94 ? 0.637 -9.437 0.098 1.00 95.19 94 LEU A N 1
ATOM 754 C CA . LEU A 1 94 ? -0.546 -8.593 0.058 1.00 95.19 94 LEU A CA 1
ATOM 755 C C . LEU A 1 94 ? -1.329 -8.751 1.370 1.00 95.19 94 LEU A C 1
ATOM 757 O O . LEU A 1 94 ? -1.403 -9.868 1.887 1.00 95.19 94 LEU A O 1
ATOM 761 N N . PRO A 1 95 ? -1.940 -7.668 1.877 1.00 95.94 95 PRO A N 1
ATOM 762 C CA . PRO A 1 95 ? -2.790 -7.720 3.058 1.00 95.94 95 PRO A CA 1
ATOM 763 C C . PRO A 1 95 ? -3.841 -8.827 2.961 1.00 95.94 95 PRO A C 1
ATOM 765 O O . PRO A 1 95 ? -4.515 -8.979 1.938 1.00 95.94 95 PRO A O 1
ATOM 768 N N . ALA A 1 96 ? -4.009 -9.593 4.036 1.00 95.62 96 ALA A N 1
ATOM 769 C CA . ALA A 1 96 ? -4.860 -10.778 4.041 1.00 95.62 96 ALA A CA 1
ATOM 770 C C . ALA A 1 96 ? -6.345 -10.470 3.783 1.00 95.62 96 ALA A C 1
ATOM 772 O O . ALA A 1 96 ? -7.071 -11.350 3.315 1.00 95.62 96 ALA A O 1
ATOM 773 N N . GLN A 1 97 ? -6.805 -9.253 4.101 1.00 97.19 97 GLN A N 1
ATOM 774 C CA . GLN A 1 97 ? -8.180 -8.807 3.849 1.00 97.19 97 GLN A CA 1
ATOM 775 C C . GLN A 1 97 ? -8.368 -8.085 2.507 1.00 97.19 97 GLN A C 1
ATOM 777 O O . GLN A 1 97 ? -9.490 -7.683 2.207 1.00 97.19 97 GLN A O 1
ATOM 782 N N . LEU A 1 98 ? -7.327 -7.959 1.675 1.00 98.12 98 LEU A N 1
ATOM 783 C CA . LEU A 1 98 ? -7.404 -7.205 0.425 1.00 98.12 98 LEU A CA 1
ATOM 784 C C . LEU A 1 98 ? -8.353 -7.882 -0.577 1.00 98.12 98 LEU A C 1
ATOM 786 O O . LEU A 1 98 ? -8.065 -8.951 -1.121 1.00 98.12 98 LEU A O 1
ATOM 790 N N . ARG A 1 99 ? -9.489 -7.232 -0.830 1.00 98.31 99 ARG A N 1
ATOM 791 C CA . ARG A 1 99 ? -10.532 -7.649 -1.772 1.00 98.31 99 ARG A CA 1
ATOM 792 C C . ARG A 1 99 ? -10.314 -7.063 -3.155 1.00 98.31 99 ARG A C 1
ATOM 794 O O . ARG A 1 99 ? -10.562 -7.760 -4.142 1.00 98.31 99 ARG A O 1
ATOM 801 N N . GLU A 1 100 ? -9.879 -5.808 -3.219 1.00 98.38 100 GLU A N 1
ATOM 802 C CA . GLU A 1 100 ? -9.706 -5.072 -4.468 1.00 98.38 100 GLU A CA 1
ATOM 803 C C . GLU A 1 100 ? -8.357 -4.352 -4.514 1.00 98.38 100 GLU A C 1
ATOM 805 O O . GLU A 1 100 ? -8.019 -3.555 -3.638 1.00 98.38 100 GLU A O 1
ATOM 810 N N . LEU A 1 101 ? -7.583 -4.624 -5.566 1.00 97.50 101 LEU A N 1
ATOM 811 C CA . LEU A 1 101 ? -6.363 -3.887 -5.885 1.00 97.50 101 LEU A CA 1
ATOM 812 C C . LEU A 1 101 ? -6.447 -3.353 -7.312 1.00 97.50 101 LEU A C 1
ATOM 814 O O . LEU A 1 101 ? -6.417 -4.136 -8.261 1.00 97.50 101 LEU A O 1
ATOM 818 N N . ILE A 1 102 ? -6.490 -2.029 -7.461 1.00 96.88 102 ILE A N 1
ATOM 819 C CA . ILE A 1 102 ? -6.406 -1.348 -8.758 1.00 96.88 102 ILE A CA 1
ATOM 820 C C . ILE A 1 102 ? -5.134 -0.507 -8.790 1.00 96.88 102 ILE A C 1
ATOM 822 O O . ILE A 1 102 ? -5.072 0.608 -8.278 1.00 96.88 102 ILE A O 1
ATOM 826 N N . ALA A 1 103 ? -4.096 -1.051 -9.404 1.00 94.81 103 ALA A N 1
ATOM 827 C CA . ALA A 1 103 ? -2.771 -0.464 -9.516 1.00 94.81 103 ALA A CA 1
ATOM 828 C C . ALA A 1 103 ? -2.253 -0.450 -10.964 1.00 94.81 103 ALA A C 1
ATOM 830 O O . ALA A 1 103 ? -1.039 -0.378 -11.173 1.00 94.81 103 ALA A O 1
ATOM 831 N N . SER A 1 104 ? -3.144 -0.494 -11.957 1.00 93.88 104 SER A N 1
ATOM 832 C CA . SER A 1 104 ? -2.782 -0.399 -13.373 1.00 93.88 104 SER A CA 1
ATOM 833 C C . SER A 1 104 ? -2.116 0.924 -13.750 1.00 93.88 104 SER A C 1
ATOM 835 O O . SER A 1 104 ? -2.212 1.932 -13.047 1.00 93.88 104 SER A O 1
ATOM 837 N N . ASN A 1 105 ? -1.401 0.921 -14.875 1.00 91.38 105 ASN A N 1
ATOM 838 C CA . ASN A 1 105 ? -0.657 2.066 -15.398 1.00 91.38 105 ASN A CA 1
ATOM 839 C C . ASN A 1 105 ? 0.355 2.631 -14.378 1.00 91.38 105 ASN A C 1
ATOM 841 O O . ASN A 1 105 ? 0.585 3.840 -14.265 1.00 91.38 105 ASN A O 1
ATOM 845 N N . ASN A 1 106 ? 0.977 1.727 -13.619 1.00 91.44 106 ASN A N 1
ATOM 846 C CA . ASN A 1 106 ? 2.131 1.991 -12.767 1.00 91.44 106 ASN A CA 1
ATOM 847 C C . ASN A 1 106 ? 3.374 1.277 -13.316 1.00 91.44 106 ASN A C 1
ATOM 849 O O . ASN A 1 106 ? 3.351 0.644 -14.364 1.00 91.44 106 ASN A O 1
ATOM 853 N N . ARG A 1 107 ? 4.495 1.387 -12.605 1.00 91.81 107 ARG A N 1
ATOM 854 C CA . ARG A 1 107 ? 5.758 0.697 -12.913 1.00 91.81 107 ARG A CA 1
ATOM 855 C C . ARG A 1 107 ? 6.061 -0.381 -11.891 1.00 91.81 107 ARG A C 1
ATOM 857 O O . ARG A 1 107 ? 7.211 -0.555 -11.479 1.00 91.81 107 ARG A O 1
ATOM 864 N N . LEU A 1 108 ? 5.012 -1.057 -11.441 1.00 92.25 108 LEU A N 1
ATOM 865 C CA . LEU A 1 108 ? 5.162 -2.187 -10.547 1.00 92.25 108 LEU A CA 1
ATOM 866 C C . LEU A 1 108 ? 5.837 -3.322 -11.312 1.00 92.25 108 LEU A C 1
ATOM 868 O O . LEU A 1 108 ? 5.541 -3.590 -12.474 1.00 92.25 108 LEU A O 1
ATOM 872 N N . THR A 1 109 ? 6.782 -3.966 -10.651 1.00 93.00 109 THR A N 1
ATOM 873 C CA . THR A 1 109 ? 7.465 -5.159 -11.148 1.00 93.00 109 THR A CA 1
ATOM 874 C C . THR A 1 109 ? 7.194 -6.301 -10.190 1.00 93.00 109 THR A C 1
ATOM 876 O O . THR A 1 109 ? 6.743 -6.076 -9.075 1.00 93.00 109 THR A O 1
ATOM 879 N N . GLY A 1 110 ? 7.441 -7.535 -10.597 1.00 90.56 110 GLY A N 1
ATOM 880 C CA . GLY A 1 110 ? 7.194 -8.690 -9.743 1.00 90.56 110 GLY A CA 1
ATOM 881 C C . GLY A 1 110 ? 6.694 -9.869 -10.549 1.00 90.56 110 GLY A C 1
ATOM 882 O O . GLY A 1 110 ? 6.618 -9.819 -11.777 1.00 90.56 110 GLY A O 1
ATOM 883 N N . THR A 1 111 ? 6.382 -10.948 -9.844 1.00 88.25 111 THR A N 1
ATOM 884 C CA . THR A 1 111 ? 5.792 -12.144 -10.442 1.00 88.25 111 THR A CA 1
ATOM 885 C C . THR A 1 111 ? 4.433 -12.365 -9.810 1.00 88.25 111 THR A C 1
ATOM 887 O O . THR A 1 111 ? 4.340 -12.576 -8.604 1.00 88.25 111 THR A O 1
ATOM 890 N N . LEU A 1 112 ? 3.385 -12.338 -10.630 1.00 87.44 112 LEU A N 1
ATOM 891 C CA . LEU A 1 112 ? 2.043 -12.677 -10.185 1.00 87.44 112 LEU A CA 1
ATOM 892 C C . LEU A 1 112 ? 1.902 -14.200 -10.125 1.00 87.44 112 LEU A C 1
ATOM 894 O O . LEU A 1 112 ? 1.954 -14.873 -11.154 1.00 87.44 112 LEU A O 1
ATOM 898 N N . ARG A 1 113 ? 1.706 -14.728 -8.917 1.00 91.50 113 ARG A N 1
ATOM 899 C CA . ARG A 1 113 ? 1.274 -16.108 -8.678 1.00 91.50 113 ARG A CA 1
ATOM 900 C C . ARG A 1 113 ? -0.149 -16.061 -8.150 1.00 91.50 113 ARG A C 1
ATOM 902 O O . ARG A 1 1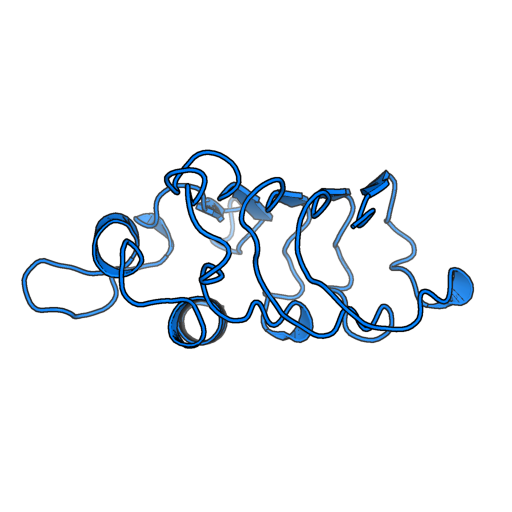13 ? -0.383 -15.563 -7.053 1.00 91.50 113 ARG A O 1
ATOM 909 N N . LEU A 1 114 ? -1.099 -16.532 -8.952 1.00 89.12 114 LEU A N 1
ATOM 910 C CA . LEU A 1 114 ? -2.521 -16.460 -8.608 1.00 89.12 114 LEU A CA 1
ATOM 911 C C . LEU A 1 114 ? -2.836 -17.258 -7.338 1.00 89.12 114 LEU A C 1
ATOM 913 O O . LEU A 1 114 ? -3.733 -16.890 -6.591 1.00 89.12 114 LEU A O 1
ATOM 917 N N . GLU A 1 115 ? -2.064 -18.311 -7.066 1.00 93.44 115 GLU A N 1
ATOM 918 C CA . GLU A 1 115 ? -2.200 -19.160 -5.880 1.00 93.44 115 GLU A CA 1
ATOM 919 C C . GLU A 1 115 ? -1.824 -18.444 -4.576 1.00 93.44 115 GLU A C 1
ATOM 921 O O . GLU A 1 115 ? -2.162 -18.918 -3.495 1.00 93.44 115 GLU A O 1
ATOM 926 N N . CYS A 1 116 ? -1.104 -17.326 -4.675 1.00 93.81 116 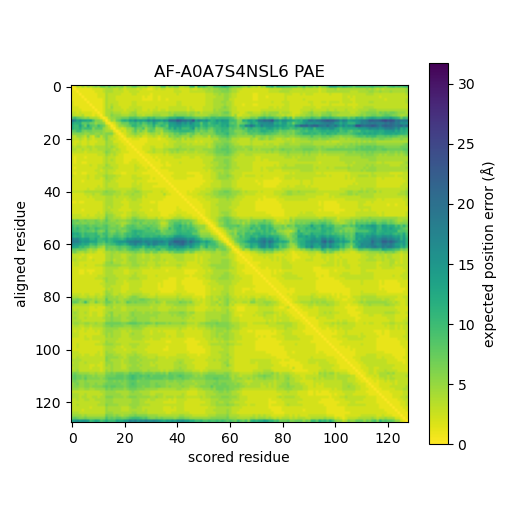CYS A N 1
ATOM 927 C CA . CYS A 1 116 ? -0.641 -16.538 -3.540 1.00 93.81 116 CYS A CA 1
ATOM 928 C C . CYS A 1 116 ? -1.529 -15.316 -3.270 1.00 93.81 116 CYS A C 1
ATOM 930 O O . CYS A 1 116 ? -1.252 -14.582 -2.327 1.00 93.81 116 CYS A O 1
ATOM 932 N N . LEU A 1 117 ? -2.553 -15.057 -4.093 1.00 95.25 117 LEU A N 1
ATOM 933 C CA . LEU A 1 117 ? -3.476 -13.950 -3.849 1.00 95.25 117 LEU A CA 1
ATOM 934 C C . LEU A 1 117 ? -4.316 -14.214 -2.585 1.00 95.25 117 LEU A C 1
ATOM 936 O O . LEU A 1 117 ? -4.652 -15.368 -2.303 1.00 95.25 117 LEU A O 1
ATOM 940 N N . PRO A 1 118 ? -4.703 -13.165 -1.836 1.00 95.94 118 PRO A N 1
ATOM 941 C CA . PRO A 1 118 ? -5.634 -13.300 -0.723 1.00 95.94 118 PRO A CA 1
ATOM 942 C C . PRO A 1 118 ? -6.917 -14.030 -1.139 1.00 95.94 118 PRO A C 1
ATOM 944 O O . PRO A 1 118 ? -7.530 -13.704 -2.152 1.00 95.94 118 PRO A O 1
ATOM 947 N N . ASN A 1 119 ? -7.376 -14.989 -0.329 1.00 95.88 119 ASN A N 1
ATOM 948 C CA . ASN A 1 119 ? -8.574 -15.791 -0.639 1.00 95.88 119 ASN A CA 1
ATOM 949 C C . ASN A 1 119 ? -9.856 -14.954 -0.801 1.00 95.88 119 ASN A C 1
ATOM 951 O O . ASN A 1 119 ? -10.827 -15.415 -1.394 1.00 95.88 119 ASN A O 1
ATOM 955 N N . VAL A 1 120 ? -9.877 -13.753 -0.221 1.00 97.25 120 VAL A N 1
ATOM 956 C CA . VAL A 1 120 ? -11.005 -12.816 -0.282 1.00 97.25 120 VAL A CA 1
ATOM 957 C C . VAL A 1 120 ? -10.941 -11.886 -1.495 1.00 97.25 120 VAL A C 1
ATOM 959 O O . VAL A 1 120 ? -11.844 -11.070 -1.671 1.00 97.25 120 VAL A O 1
ATOM 962 N N . MET A 1 121 ? -9.897 -11.995 -2.322 1.00 97.56 121 MET A N 1
ATOM 963 C CA . MET A 1 121 ? -9.692 -11.137 -3.479 1.00 97.56 121 MET A CA 1
ATOM 964 C C . MET A 1 121 ? -10.767 -11.376 -4.537 1.00 97.56 121 MET A C 1
ATOM 966 O O . MET A 1 121 ? -10.992 -12.496 -4.994 1.00 97.56 121 MET A O 1
ATOM 970 N N . THR A 1 122 ? -11.425 -10.293 -4.932 1.00 97.56 122 THR A N 1
ATOM 971 C CA . THR A 1 122 ? -12.502 -10.285 -5.929 1.00 97.56 122 THR A CA 1
ATOM 972 C C . THR A 1 122 ? -12.115 -9.520 -7.187 1.00 97.56 122 THR A C 1
ATOM 974 O O . THR A 1 122 ? -12.587 -9.863 -8.271 1.00 97.56 122 THR A O 1
ATOM 977 N N . PHE A 1 123 ? -11.215 -8.541 -7.064 1.00 97.31 123 PHE A N 1
ATOM 978 C CA . PHE A 1 123 ? -10.718 -7.763 -8.187 1.00 97.31 123 PHE A CA 1
ATOM 979 C C . PHE A 1 123 ? -9.218 -7.482 -8.048 1.00 97.31 123 PHE A C 1
ATOM 981 O O . PHE A 1 123 ? -8.733 -7.084 -6.990 1.00 97.31 123 PHE A O 1
ATOM 988 N N . PHE A 1 124 ? -8.477 -7.691 -9.134 1.00 95.94 124 PHE A N 1
ATOM 989 C CA . PHE A 1 124 ? -7.044 -7.430 -9.206 1.00 95.94 124 PHE A CA 1
ATOM 990 C C . PHE A 1 124 ? -6.702 -6.887 -10.591 1.00 95.94 124 PHE A C 1
ATOM 992 O O . PHE A 1 124 ? -6.874 -7.579 -11.596 1.00 95.94 124 PHE A O 1
ATOM 999 N N . ASP A 1 125 ? -6.177 -5.669 -10.635 1.00 95.31 125 ASP A N 1
ATOM 1000 C CA . ASP A 1 125 ? -5.613 -5.061 -11.830 1.00 95.31 125 ASP A CA 1
ATOM 1001 C C . ASP A 1 125 ? -4.282 -4.393 -11.485 1.00 95.31 125 ASP A C 1
ATOM 1003 O O . ASP A 1 125 ? -4.226 -3.424 -10.735 1.00 95.31 125 ASP A O 1
ATOM 1007 N N . ALA A 1 126 ? -3.197 -4.911 -12.045 1.00 92.88 126 ALA A N 1
ATOM 1008 C CA . ALA A 1 126 ? -1.863 -4.329 -11.939 1.00 92.88 126 ALA A CA 1
ATOM 1009 C C . ALA A 1 126 ? -1.178 -4.282 -13.313 1.00 92.88 126 ALA A C 1
ATOM 1011 O O . ALA A 1 126 ? 0.045 -4.398 -13.406 1.00 92.88 126 ALA A O 1
ATOM 1012 N N . ALA A 1 127 ? -1.968 -4.174 -14.390 1.00 88.94 127 ALA A N 1
ATOM 1013 C CA . ALA A 1 127 ? -1.440 -4.096 -15.746 1.00 88.94 127 ALA A CA 1
ATOM 1014 C C . ALA A 1 127 ? -0.587 -2.827 -15.920 1.00 88.94 127 ALA A C 1
ATOM 1016 O O . ALA A 1 127 ? -1.040 -1.728 -15.606 1.00 88.94 127 ALA A O 1
ATOM 1017 N N . GLY A 1 128 ? 0.655 -2.987 -16.381 1.00 76.88 128 GLY A N 1
ATOM 1018 C CA . GLY A 1 128 ? 1.612 -1.894 -16.610 1.00 76.88 128 GLY A CA 1
ATOM 1019 C C . GLY A 1 128 ? 1.697 -1.433 -18.057 1.00 76.88 128 GLY A C 1
ATOM 1020 O O . GLY A 1 128 ? 1.321 -2.222 -18.954 1.00 76.88 128 GLY A O 1
#

pLDDT: mean 89.85, std 8.86, range [61.28, 98.5]

Nearest PDB structures (foldseek):
  4lsx-assembly1_A  TM=6.762E-01  e=1.374E-01  Arabidopsis thaliana
  7w3v-assembly1_C  TM=7.704E-01  e=1.286E+00  Nicotiana benthamiana
  5zsu-assembly1_A  TM=5.158E-01  e=9.258E+00  Homo sapiens

Mean predicted aligned error: 4.13 Å

Sequence (128 aa):
QQSLMEMVVSQMSAENIDSFSKDPNGNFRDIEEWAGVTLNDDGTVREVIWSTLFRIPEKRDGQGTILLEWFPETVEEIYLNDRSFSGILDCEKLPAQLRELIASNNRLTGTLRLECLPNVMTFFDAAG

Radius of gyration: 13.97 Å; Cα contacts (8 Å, |Δi|>4): 272; ch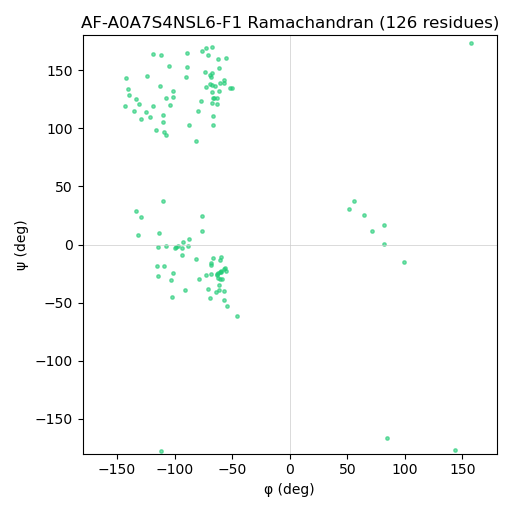ains: 1; bounding box: 26×42×32 Å

Secondary structure (DSSP, 8-state):
-HHHHHHHHHTB-HHHHHHHHB-TTSPBPPGGGSTTEEE-TTS-EEEEE-TTTSPPPSSSS--BB--GGGS-TT--EEE-TTS--EEEEEGGGS-TT--EEE--SSEEEEE--GGGS-TT--EEE---

Foldseek 3Di:
DQVLVVVQLVQFAPVQSCVFAHDPVRHGDGLVRGPQFDADPVRHTAGGAPLPRDDQDPDLPARGAGDQLSHELNYAYYAADNRQHEYEDDQLSHRLNHQEDHQDPYNYDYDDDVVNHRPNHDYDDNHD